Protein AF-A0A813HP50-F1 (afdb_monomer_lite)

Secondary structure (DSSP, 8-state):
-----------------S-HHHHHHHHHHHHHTS---TTSEEEEEEE-SSSEEEEEEE-HHHHHHHT--SPEEPPPBSSHHHHHHHHHHHHHHHTT--PPP--------------

Radius of gyration: 18.13 Å; chains: 1; bounding box: 63×32×55 Å

Foldseek 3Di:
DDDDDDDPDPPDPFDAALQLLVVLLVVLCVLLVHHDDPQQWDWDWDDPVQAIKIWIDGDPSSCVSQVNHGTAIFDGARDPVLNSSRSSCRSCVVSVRHHPPSPRVPPCPDDDDDD

pLDDT: mean 77.95, std 21.09, range [39.81, 97.06]

Sequence (115 aa):
MKRSTRQAQSTAAATVSNFPKEALYHTAQKSGRRGLVEGDVVYTMVDTGSGYVATCSFSAELSSTMGIHQGINGAVAENKKAAEHNAASAVLSVLGVESGPTQNKGSTKAPTQSP

Structure (mmCIF, N/CA/C/O backbone):
data_AF-A0A813HP50-F1
#
_entry.id   AF-A0A813HP50-F1
#
loop_
_atom_site.group_PDB
_atom_site.id
_atom_site.type_symbol
_atom_site.label_atom_id
_atom_site.label_alt_id
_atom_site.label_comp_id
_atom_site.label_asym_id
_atom_site.label_entity_id
_atom_site.label_seq_id
_atom_site.pdbx_PDB_ins_code
_atom_site.Cartn_x
_atom_site.Cartn_y
_atom_site.Cartn_z
_atom_site.occupancy
_atom_site.B_iso_or_equiv
_atom_site.auth_seq_id
_atom_site.auth_comp_id
_atom_site.auth_asym_id
_atom_site.auth_atom_id
_atom_site.pdbx_PDB_model_num
ATOM 1 N N . MET A 1 1 ? 45.020 -22.358 1.228 1.00 46.28 1 MET A N 1
ATOM 2 C CA . MET A 1 1 ? 43.559 -22.432 0.996 1.00 46.28 1 MET A CA 1
ATOM 3 C C . MET A 1 1 ? 42.969 -21.048 1.251 1.00 46.28 1 MET A C 1
ATOM 5 O O . MET A 1 1 ? 43.195 -20.497 2.321 1.00 46.28 1 MET A O 1
ATOM 9 N N . LYS A 1 2 ? 42.399 -20.412 0.217 1.00 43.12 2 LYS A N 1
ATOM 10 C CA . LYS A 1 2 ? 42.094 -18.968 0.174 1.00 43.12 2 LYS A CA 1
ATOM 11 C C . LYS A 1 2 ? 40.704 -18.671 0.764 1.00 43.12 2 LYS A C 1
ATOM 13 O O . LYS A 1 2 ? 39.756 -19.406 0.519 1.00 43.12 2 LYS A O 1
ATOM 18 N N . ARG A 1 3 ? 40.646 -17.602 1.563 1.00 46.25 3 ARG A N 1
ATOM 19 C CA . ARG A 1 3 ? 39.516 -17.093 2.362 1.00 46.25 3 ARG A CA 1
ATOM 20 C C . ARG A 1 3 ? 38.397 -16.571 1.444 1.00 46.25 3 ARG A C 1
ATOM 22 O O . ARG A 1 3 ? 38.676 -15.807 0.531 1.00 46.25 3 ARG A O 1
ATOM 29 N N . SER A 1 4 ? 37.191 -17.115 1.591 1.00 51.78 4 SER A N 1
ATOM 30 C CA . SER A 1 4 ? 36.005 -16.486 2.205 1.00 51.78 4 SER A CA 1
ATOM 31 C C . SER A 1 4 ? 35.477 -15.237 1.480 1.00 51.78 4 SER A C 1
ATOM 33 O O . SER A 1 4 ? 35.977 -14.126 1.653 1.00 51.78 4 SER A O 1
ATOM 35 N N . THR A 1 5 ? 34.439 -15.462 0.673 1.00 53.72 5 THR A N 1
ATOM 36 C CA . THR A 1 5 ? 33.627 -14.481 -0.051 1.00 53.72 5 THR A CA 1
ATOM 37 C C . THR A 1 5 ? 32.811 -13.647 0.939 1.00 53.72 5 THR A C 1
ATOM 39 O O . THR A 1 5 ? 31.856 -14.146 1.529 1.00 53.72 5 THR A O 1
ATOM 42 N N . ARG A 1 6 ? 33.161 -12.370 1.138 1.00 47.00 6 ARG A N 1
ATOM 43 C CA . ARG A 1 6 ? 32.281 -11.424 1.841 1.00 47.00 6 ARG A CA 1
ATOM 44 C C . ARG A 1 6 ? 31.256 -10.877 0.853 1.00 47.00 6 ARG A C 1
ATOM 46 O O . ARG A 1 6 ? 31.607 -10.129 -0.054 1.00 47.00 6 ARG A O 1
ATOM 53 N N . GLN A 1 7 ? 30.001 -11.278 1.044 1.00 46.78 7 GLN A N 1
ATOM 54 C CA . GLN A 1 7 ? 28.833 -10.627 0.462 1.00 46.78 7 GLN A CA 1
ATOM 55 C C . GLN A 1 7 ? 28.866 -9.132 0.797 1.00 46.78 7 GLN A C 1
ATOM 57 O O . GLN A 1 7 ? 28.919 -8.746 1.965 1.00 46.78 7 GLN A O 1
ATOM 62 N N . ALA A 1 8 ? 28.837 -8.297 -0.237 1.00 41.56 8 ALA A N 1
ATOM 63 C CA . ALA A 1 8 ? 28.549 -6.882 -0.108 1.00 41.56 8 ALA A CA 1
ATOM 64 C C . ALA A 1 8 ? 27.048 -6.734 0.177 1.00 41.56 8 ALA A C 1
ATOM 66 O O . ALA A 1 8 ? 26.224 -6.803 -0.731 1.00 41.56 8 ALA A O 1
ATOM 67 N N . GLN A 1 9 ? 26.685 -6.586 1.451 1.00 46.31 9 GLN A N 1
ATOM 68 C CA . GLN A 1 9 ? 25.369 -6.079 1.828 1.00 46.31 9 GLN A CA 1
ATOM 69 C C . GLN A 1 9 ? 25.335 -4.589 1.485 1.00 46.31 9 GLN A C 1
ATOM 71 O O . GLN A 1 9 ? 25.990 -3.774 2.132 1.00 46.31 9 GLN A O 1
ATOM 76 N N . SER A 1 10 ? 24.603 -4.247 0.425 1.00 42.75 10 SER A N 1
ATOM 77 C CA . SER A 1 10 ? 24.243 -2.872 0.094 1.00 42.75 10 SER A CA 1
ATOM 78 C C . SER A 1 10 ? 23.395 -2.283 1.221 1.00 42.75 10 SER A C 1
ATOM 80 O O . SER A 1 10 ? 22.189 -2.498 1.283 1.00 42.75 10 SER A O 1
ATOM 82 N N . THR A 1 11 ? 24.019 -1.516 2.109 1.00 40.41 11 THR A N 1
ATOM 83 C CA . THR A 1 11 ? 23.340 -0.628 3.053 1.00 40.41 11 THR A CA 1
ATOM 84 C C . THR A 1 11 ? 22.844 0.607 2.303 1.00 40.41 11 THR A C 1
ATOM 86 O O . THR A 1 11 ? 23.481 1.659 2.282 1.00 40.41 11 THR A O 1
ATOM 89 N N . ALA A 1 12 ? 21.700 0.477 1.628 1.00 41.81 12 ALA A N 1
ATOM 90 C CA . ALA A 1 12 ? 20.960 1.640 1.161 1.00 41.81 12 ALA A CA 1
ATOM 91 C C . ALA A 1 12 ? 20.398 2.368 2.391 1.00 41.81 12 ALA A C 1
ATOM 93 O O . ALA A 1 12 ? 19.606 1.804 3.141 1.00 41.81 12 ALA A O 1
ATOM 94 N N . ALA A 1 13 ? 20.851 3.601 2.619 1.00 40.84 13 ALA A N 1
ATOM 95 C CA . ALA A 1 13 ? 20.378 4.465 3.693 1.00 40.84 13 ALA A CA 1
ATOM 96 C C . ALA A 1 13 ? 18.850 4.632 3.606 1.00 40.84 13 ALA A C 1
ATOM 98 O O . ALA A 1 13 ? 18.336 5.276 2.689 1.00 40.84 13 ALA A O 1
ATOM 99 N N . ALA A 1 14 ? 18.134 4.010 4.543 1.00 47.75 14 ALA A N 1
ATOM 100 C CA . ALA A 1 14 ? 16.683 4.046 4.629 1.00 47.75 14 ALA A CA 1
ATOM 101 C C . ALA A 1 14 ? 16.228 5.429 5.118 1.00 47.75 14 ALA A C 1
ATOM 103 O O . ALA A 1 14 ? 16.545 5.859 6.227 1.00 47.75 14 ALA A O 1
ATOM 104 N N . THR A 1 15 ? 15.501 6.157 4.273 1.00 47.16 15 THR A N 1
ATOM 105 C CA . THR A 1 15 ? 14.834 7.400 4.665 1.00 47.16 15 THR A CA 1
ATOM 106 C C . THR A 1 15 ? 13.647 7.057 5.563 1.00 47.16 15 THR A C 1
ATOM 108 O O . THR A 1 15 ? 12.598 6.636 5.080 1.00 47.16 15 THR A O 1
ATOM 111 N N . VAL A 1 16 ? 13.810 7.252 6.871 1.00 52.53 16 VAL A N 1
ATOM 112 C CA . VAL 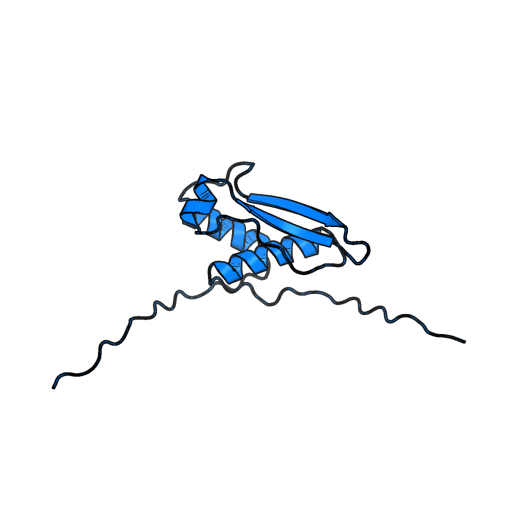A 1 16 ? 12.744 7.095 7.867 1.00 52.53 16 VAL A CA 1
ATOM 113 C C . VAL A 1 16 ? 11.704 8.198 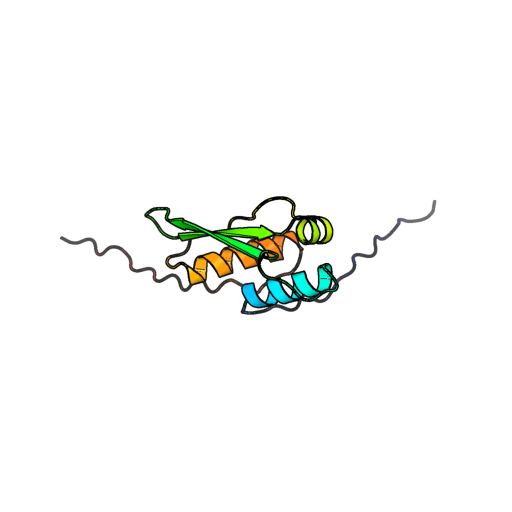7.652 1.00 52.53 16 VAL A C 1
ATOM 115 O O . VAL A 1 16 ? 11.895 9.336 8.076 1.00 52.53 16 VAL A O 1
ATOM 118 N N . SER A 1 17 ? 10.607 7.894 6.956 1.00 54.12 17 SER A N 1
ATOM 119 C CA . SER A 1 17 ? 9.495 8.842 6.808 1.00 54.12 17 SER A CA 1
ATOM 120 C C . SER A 1 17 ? 8.485 8.663 7.945 1.00 54.12 17 SER A C 1
ATOM 122 O O . SER A 1 17 ? 8.064 7.536 8.219 1.00 54.12 17 SER A O 1
ATOM 124 N N . ASN A 1 18 ? 8.029 9.772 8.535 1.00 66.12 18 ASN A N 1
ATOM 125 C CA . ASN A 1 18 ? 6.892 9.793 9.467 1.00 66.12 18 ASN A CA 1
ATOM 126 C C . ASN A 1 18 ? 5.530 9.614 8.761 1.00 66.12 18 ASN A C 1
ATOM 128 O O . ASN A 1 18 ? 4.492 9.564 9.418 1.00 66.12 18 ASN A O 1
ATOM 132 N N . PHE A 1 19 ? 5.522 9.509 7.428 1.00 81.44 19 PHE A N 1
ATOM 133 C CA . PHE A 1 19 ? 4.326 9.404 6.597 1.00 81.44 19 PHE A CA 1
ATOM 134 C C . PHE A 1 19 ? 4.427 8.160 5.701 1.00 81.44 19 PHE A C 1
ATOM 136 O O . PHE A 1 19 ? 4.735 8.275 4.515 1.00 81.44 19 PHE A O 1
ATOM 143 N N . PRO A 1 20 ? 4.151 6.948 6.230 1.00 83.94 20 PRO A N 1
ATOM 144 C CA . PRO A 1 20 ? 4.369 5.692 5.501 1.00 83.94 20 PRO A CA 1
ATOM 145 C C . PRO A 1 20 ? 3.623 5.631 4.160 1.00 83.94 20 PRO A C 1
ATOM 147 O O . PRO A 1 20 ? 4.106 5.028 3.209 1.00 83.94 20 PRO A O 1
ATOM 150 N N . LYS A 1 21 ? 2.483 6.320 4.044 1.00 87.44 21 LYS A N 1
ATOM 151 C CA . LYS A 1 21 ? 1.736 6.429 2.788 1.00 87.44 21 LYS A CA 1
ATOM 152 C C . LYS A 1 21 ? 2.512 7.202 1.711 1.00 87.44 21 LYS A C 1
ATOM 154 O O . LYS A 1 21 ? 2.589 6.752 0.574 1.00 87.44 21 LYS A O 1
ATOM 159 N N . GLU A 1 22 ? 3.120 8.332 2.065 1.00 88.94 22 GLU A N 1
ATOM 160 C CA . GLU A 1 22 ? 3.924 9.144 1.140 1.00 88.94 22 GLU A CA 1
ATOM 161 C C . GLU A 1 22 ? 5.213 8.420 0.743 1.00 88.94 22 GLU A C 1
ATOM 163 O O . GLU A 1 22 ? 5.547 8.356 -0.440 1.00 88.94 22 GLU A O 1
ATOM 168 N N . ALA A 1 23 ? 5.899 7.795 1.707 1.00 88.69 23 ALA A N 1
ATOM 169 C CA . ALA A 1 23 ? 7.075 6.978 1.413 1.00 88.69 23 ALA A CA 1
ATOM 170 C C . ALA A 1 23 ? 6.754 5.802 0.490 1.00 88.69 23 ALA A C 1
ATOM 172 O O . ALA A 1 23 ? 7.545 5.502 -0.408 1.00 88.69 23 ALA A O 1
ATOM 173 N N . LEU A 1 24 ? 5.592 5.163 0.660 1.00 91.62 24 LEU A N 1
ATOM 174 C CA . LEU A 1 24 ? 5.149 4.124 -0.259 1.00 91.62 24 LEU A CA 1
ATOM 175 C C . LEU A 1 24 ? 4.966 4.677 -1.670 1.00 91.62 24 LEU A C 1
ATOM 177 O O . LEU A 1 24 ? 5.496 4.090 -2.608 1.00 91.62 24 LEU A O 1
ATOM 181 N N . TYR A 1 25 ? 4.271 5.805 -1.829 1.00 92.19 25 TYR A N 1
ATOM 182 C CA . TYR A 1 25 ? 4.068 6.408 -3.146 1.00 92.19 25 TYR A CA 1
ATOM 183 C C . TYR A 1 25 ? 5.389 6.776 -3.826 1.00 92.19 25 TYR A C 1
ATOM 185 O O . TYR A 1 25 ? 5.582 6.450 -4.995 1.00 92.19 25 TYR A O 1
ATOM 193 N N . HIS A 1 26 ? 6.336 7.368 -3.098 1.00 90.94 26 HIS A N 1
ATOM 194 C CA . HIS A 1 26 ? 7.665 7.658 -3.639 1.00 90.94 26 HIS A CA 1
ATOM 195 C C . HIS A 1 26 ? 8.436 6.391 -4.022 1.00 90.94 26 HIS A C 1
ATOM 197 O O . HIS A 1 26 ? 9.079 6.348 -5.072 1.00 90.94 26 HIS A O 1
ATOM 203 N N . THR A 1 27 ? 8.356 5.346 -3.197 1.00 90.38 27 THR A N 1
ATOM 204 C CA . THR A 1 27 ? 8.997 4.055 -3.481 1.00 90.38 27 THR A CA 1
ATOM 205 C C . THR A 1 27 ? 8.389 3.417 -4.727 1.00 90.38 27 THR A C 1
ATOM 207 O O . THR A 1 27 ? 9.121 2.992 -5.614 1.00 90.38 27 THR A O 1
ATOM 210 N N . ALA A 1 28 ? 7.063 3.433 -4.846 1.00 91.19 28 ALA A N 1
ATOM 211 C CA . ALA A 1 28 ? 6.330 2.930 -5.998 1.00 91.19 28 ALA A CA 1
ATOM 212 C C . ALA A 1 28 ? 6.682 3.689 -7.291 1.00 91.19 28 ALA A C 1
ATOM 214 O O . ALA A 1 28 ? 7.022 3.059 -8.290 1.00 91.19 28 ALA A O 1
ATOM 215 N N . GLN A 1 29 ? 6.703 5.027 -7.267 1.00 92.75 29 GLN A N 1
ATOM 216 C CA . GLN A 1 29 ? 7.143 5.853 -8.405 1.00 92.75 29 GLN A CA 1
ATOM 217 C C . GLN A 1 29 ? 8.577 5.521 -8.834 1.00 92.75 29 GLN A C 1
ATOM 219 O O . GLN A 1 29 ? 8.869 5.378 -10.023 1.00 92.75 29 GLN A O 1
ATOM 224 N N . LYS A 1 30 ? 9.480 5.375 -7.858 1.00 90.50 30 LYS A N 1
ATOM 225 C CA . LYS A 1 30 ? 10.887 5.048 -8.106 1.00 90.50 30 LYS A CA 1
ATOM 226 C C . LYS A 1 30 ? 11.044 3.655 -8.711 1.00 90.50 30 LYS A C 1
ATOM 228 O O . LYS A 1 30 ? 11.819 3.496 -9.652 1.00 90.50 30 LYS A O 1
ATOM 233 N N . SER A 1 31 ? 10.308 2.674 -8.195 1.00 88.50 31 SER A N 1
ATOM 234 C CA . SER A 1 31 ? 10.318 1.302 -8.700 1.00 88.50 31 SER A CA 1
ATOM 235 C C . SER A 1 31 ? 9.761 1.238 -10.120 1.00 88.50 31 SER A C 1
ATOM 237 O O . SER A 1 31 ? 10.444 0.744 -11.010 1.00 88.50 31 SER A O 1
ATOM 239 N N . GLY A 1 32 ? 8.582 1.819 -10.363 1.00 87.62 32 GLY A N 1
ATOM 240 C CA . GLY A 1 32 ? 7.932 1.812 -11.677 1.00 87.62 32 GLY A CA 1
ATOM 241 C C . GLY A 1 32 ? 8.602 2.695 -12.735 1.00 87.62 32 GLY A C 1
ATOM 242 O O . GLY A 1 32 ? 8.251 2.602 -13.906 1.00 87.62 32 GLY A O 1
ATOM 243 N N . ARG A 1 33 ? 9.549 3.567 -12.349 1.00 90.44 33 ARG A N 1
ATOM 244 C CA . ARG A 1 33 ? 10.200 4.564 -13.228 1.00 90.44 33 ARG A CA 1
ATOM 245 C C . ARG A 1 33 ? 9.207 5.416 -14.032 1.00 90.44 33 ARG A C 1
ATOM 247 O O . ARG A 1 33 ? 9.531 5.909 -15.111 1.00 90.44 33 ARG A O 1
ATOM 254 N N . ARG A 1 34 ? 8.003 5.602 -13.493 1.00 90.75 34 ARG A N 1
ATOM 255 C CA . ARG A 1 34 ? 6.917 6.381 -14.087 1.00 90.75 34 ARG A CA 1
ATOM 256 C C . ARG A 1 34 ? 6.097 7.068 -13.003 1.00 90.75 34 ARG A C 1
ATOM 258 O O . ARG A 1 34 ? 6.176 6.714 -11.826 1.00 90.75 34 ARG A O 1
ATOM 265 N N . GLY A 1 35 ? 5.300 8.053 -13.410 1.00 90.50 35 GLY A N 1
ATOM 266 C CA . GLY A 1 35 ? 4.262 8.604 -12.545 1.00 90.50 35 GLY A CA 1
ATOM 267 C C . GLY A 1 35 ? 3.249 7.520 -12.176 1.00 90.50 35 GLY A C 1
ATOM 268 O O . GLY A 1 35 ? 2.927 6.664 -13.006 1.00 90.50 35 GLY A O 1
ATOM 269 N N . LEU A 1 36 ? 2.766 7.555 -10.935 1.00 91.81 36 LEU A N 1
ATOM 270 C CA . LEU A 1 36 ? 1.655 6.699 -10.532 1.00 91.81 36 LEU A CA 1
ATOM 271 C C . LEU A 1 36 ? 0.377 7.208 -11.174 1.00 91.81 36 LEU A C 1
ATOM 273 O O . LEU A 1 36 ? 0.111 8.411 -11.174 1.00 91.81 36 LEU A O 1
ATOM 277 N N . VAL A 1 37 ? -0.397 6.273 -11.698 1.00 93.69 37 VAL A N 1
ATOM 278 C CA . VAL A 1 37 ? -1.735 6.519 -12.214 1.00 93.69 37 VAL A CA 1
ATOM 279 C C . VAL A 1 37 ? -2.764 5.959 -11.243 1.00 93.69 37 VAL A C 1
ATOM 281 O O . VAL A 1 37 ? -2.453 5.170 -10.344 1.00 93.69 37 VAL A O 1
ATOM 284 N N . GLU A 1 38 ? -4.008 6.390 -11.406 1.00 90.50 38 GLU A N 1
ATOM 285 C CA . GLU A 1 38 ? -5.116 5.823 -10.652 1.00 90.50 38 GLU A CA 1
ATOM 286 C C . GLU A 1 38 ? -5.181 4.302 -10.863 1.00 90.50 38 GLU A C 1
ATOM 288 O O . GLU A 1 38 ? -5.033 3.807 -11.980 1.00 90.50 38 GLU A O 1
ATOM 293 N N . GLY A 1 39 ? -5.351 3.554 -9.773 1.00 91.94 39 GLY A N 1
ATOM 294 C CA . GLY A 1 39 ? -5.357 2.090 -9.793 1.00 91.94 39 GLY A CA 1
ATOM 295 C C . GLY A 1 39 ? -3.987 1.424 -9.615 1.00 91.94 39 GLY A C 1
ATOM 296 O O . GLY A 1 39 ? -3.945 0.215 -9.405 1.00 91.94 39 GLY A O 1
ATOM 297 N N . ASP A 1 40 ? -2.872 2.168 -9.620 1.00 93.00 40 ASP A N 1
ATOM 298 C CA . ASP A 1 40 ? -1.555 1.578 -9.324 1.00 93.00 40 ASP A CA 1
ATOM 299 C C . ASP A 1 40 ? -1.397 1.146 -7.873 1.00 93.00 40 ASP A C 1
ATOM 301 O O . ASP A 1 40 ? -0.730 0.153 -7.599 1.00 93.00 40 ASP A O 1
ATOM 305 N N . VAL A 1 41 ? -1.989 1.905 -6.953 1.00 94.56 41 VAL A N 1
ATOM 306 C CA . VAL A 1 41 ? -1.998 1.620 -5.520 1.00 94.56 41 VAL A CA 1
ATOM 307 C C . VAL A 1 41 ? -3.441 1.725 -5.051 1.00 94.56 41 VAL A C 1
ATOM 309 O O . VAL A 1 41 ? -4.042 2.797 -5.116 1.00 94.56 41 VAL A O 1
ATOM 312 N N . VAL A 1 42 ? -4.001 0.616 -4.579 1.00 95.25 42 VAL A N 1
ATOM 313 C CA . VAL A 1 42 ? -5.400 0.527 -4.153 1.00 95.25 42 VAL A CA 1
ATOM 314 C C . VAL A 1 42 ? -5.460 0.058 -2.708 1.00 95.25 42 VAL A C 1
ATOM 316 O O . VAL A 1 42 ? -4.899 -0.983 -2.359 1.00 95.25 42 VAL A O 1
ATOM 319 N N . TYR A 1 43 ? -6.173 0.822 -1.879 1.00 95.44 43 TYR A N 1
ATOM 320 C CA . TYR A 1 43 ? -6.455 0.478 -0.490 1.00 95.44 43 TYR A CA 1
ATOM 321 C C . TYR A 1 43 ? -7.875 -0.065 -0.371 1.00 95.44 43 TYR A C 1
ATOM 323 O O . TYR A 1 43 ? -8.845 0.664 -0.574 1.00 95.44 43 TYR A O 1
ATOM 331 N N . THR A 1 44 ? -7.994 -1.340 -0.012 1.00 96.44 44 THR A N 1
ATOM 332 C CA . THR A 1 44 ? -9.285 -1.965 0.297 1.00 96.44 44 THR A CA 1
ATOM 333 C C . THR A 1 44 ? -9.479 -1.993 1.804 1.00 96.44 44 THR A C 1
ATOM 335 O O . THR A 1 44 ? -8.627 -2.498 2.531 1.00 96.44 44 THR A O 1
ATOM 338 N N . MET A 1 45 ? -10.597 -1.449 2.276 1.00 96.81 45 MET A N 1
ATOM 339 C CA . MET A 1 45 ? -10.895 -1.316 3.701 1.00 96.81 45 MET A CA 1
ATOM 340 C C . MET A 1 45 ? -11.874 -2.390 4.161 1.00 96.81 45 MET A C 1
ATOM 342 O O . MET A 1 45 ? -12.906 -2.598 3.528 1.00 96.81 45 MET A O 1
ATOM 346 N N . VAL A 1 46 ? -11.582 -3.004 5.303 1.00 96.56 46 VAL A N 1
ATOM 347 C CA . VAL A 1 46 ? -12.467 -3.942 5.996 1.00 96.56 46 VAL A CA 1
ATOM 348 C C . VAL A 1 46 ? -12.743 -3.401 7.395 1.00 96.56 46 VAL A C 1
ATOM 350 O O . VAL A 1 46 ? -11.812 -3.077 8.133 1.00 96.56 46 VAL A O 1
ATOM 353 N N . ASP A 1 47 ? -14.022 -3.283 7.747 1.00 95.38 47 ASP A N 1
ATOM 354 C CA . ASP A 1 47 ? -14.462 -3.013 9.117 1.00 95.38 47 ASP A CA 1
ATOM 355 C C . ASP A 1 47 ? -14.572 -4.347 9.863 1.00 95.38 47 ASP A C 1
ATOM 357 O O . ASP A 1 47 ? -15.286 -5.253 9.427 1.00 95.38 47 ASP A O 1
ATOM 361 N N . THR A 1 48 ? -13.818 -4.494 10.950 1.00 91.56 48 THR A N 1
ATOM 362 C CA . THR A 1 48 ? -13.755 -5.732 11.737 1.00 91.56 48 THR A CA 1
ATOM 363 C C . THR A 1 48 ? -14.670 -5.697 12.960 1.00 91.56 48 THR A C 1
ATOM 365 O O . THR A 1 48 ? -14.631 -6.621 13.771 1.00 91.56 48 THR A O 1
ATOM 368 N N . GLY A 1 49 ? -15.437 -4.620 13.164 1.00 91.56 49 GLY A N 1
ATOM 369 C CA . GLY A 1 49 ? -16.218 -4.356 14.379 1.00 91.56 49 GLY A CA 1
ATOM 370 C C . GLY A 1 49 ? -15.373 -3.914 15.582 1.00 91.56 49 GLY A C 1
ATOM 371 O O . GLY A 1 49 ? -15.863 -3.207 16.458 1.00 91.56 49 GLY A O 1
ATOM 372 N N . SER A 1 50 ? -14.089 -4.281 15.613 1.00 89.69 50 SER A N 1
ATOM 373 C CA . SER A 1 50 ? -13.084 -3.836 16.590 1.00 89.69 50 SER A CA 1
ATOM 374 C C . SER A 1 50 ? -12.168 -2.722 16.066 1.00 89.69 50 SER A C 1
ATOM 376 O O . SER A 1 50 ? -11.309 -2.231 16.799 1.00 89.69 50 SER A O 1
ATOM 378 N N . GLY A 1 51 ? -12.335 -2.328 14.803 1.00 94.38 51 GLY A N 1
ATOM 379 C CA . GLY A 1 51 ? -11.515 -1.339 14.122 1.00 94.38 51 GLY A CA 1
ATOM 380 C C . GLY A 1 51 ? -11.555 -1.519 12.608 1.00 94.38 51 GLY A C 1
ATOM 381 O O . GLY A 1 51 ? -12.427 -2.184 12.053 1.00 94.38 51 GLY A O 1
ATOM 382 N N . TYR A 1 52 ? -10.579 -0.921 11.938 1.00 95.88 52 TYR A N 1
ATOM 383 C CA . TYR A 1 52 ? -10.425 -0.936 10.493 1.00 95.88 52 TYR A CA 1
ATOM 384 C C . TYR A 1 52 ? -9.106 -1.597 10.110 1.00 95.88 52 TYR A C 1
ATOM 386 O O . TYR A 1 52 ? -8.060 -1.301 10.689 1.00 95.88 52 TYR A O 1
ATOM 394 N N . VAL A 1 53 ? -9.148 -2.444 9.088 1.00 95.62 53 VAL A N 1
ATOM 395 C CA . VAL A 1 53 ? -7.968 -3.018 8.436 1.00 95.62 53 VAL A CA 1
ATOM 396 C C . VAL A 1 53 ? -7.944 -2.531 6.997 1.00 95.62 53 VAL A C 1
ATOM 398 O O . VAL A 1 53 ? -8.943 -2.640 6.288 1.00 95.62 53 VAL A O 1
ATOM 401 N N . ALA A 1 54 ? -6.806 -2.001 6.560 1.00 97.06 54 ALA A N 1
ATOM 402 C CA . ALA A 1 54 ? -6.583 -1.674 5.161 1.00 97.06 54 ALA A CA 1
ATOM 403 C C . ALA A 1 54 ? -5.704 -2.748 4.518 1.00 97.06 54 ALA A C 1
ATOM 405 O O . ALA A 1 54 ? -4.744 -3.225 5.122 1.00 97.06 54 ALA A O 1
ATOM 406 N N . THR A 1 55 ? -6.022 -3.100 3.281 1.00 96.88 55 THR A N 1
ATOM 407 C CA . THR A 1 55 ? -5.211 -3.962 2.422 1.00 96.88 55 THR A CA 1
ATOM 408 C C . THR A 1 55 ? -4.655 -3.106 1.299 1.00 96.88 55 THR A C 1
ATOM 410 O O . THR A 1 55 ? -5.431 -2.547 0.525 1.00 96.88 55 THR A O 1
ATOM 413 N N . CYS A 1 56 ? -3.333 -2.984 1.209 1.00 96.19 56 CYS A N 1
ATOM 414 C CA . CYS A 1 56 ? -2.675 -2.267 0.123 1.00 96.19 56 CYS A CA 1
ATOM 415 C C . CYS A 1 56 ? -2.352 -3.243 -1.007 1.00 96.19 56 CYS A C 1
ATOM 417 O O . CYS A 1 56 ? -1.638 -4.220 -0.800 1.00 96.19 56 CYS A O 1
ATOM 419 N N . SER A 1 57 ? -2.866 -2.971 -2.199 1.00 95.56 57 SER A N 1
ATOM 420 C CA . SER A 1 57 ? -2.676 -3.786 -3.400 1.00 95.56 57 SER A CA 1
ATOM 421 C C . SER A 1 57 ? -2.148 -2.933 -4.546 1.00 95.56 57 SER A C 1
ATOM 423 O O . SER A 1 57 ? -2.321 -1.713 -4.547 1.00 95.56 57 SER A O 1
ATOM 425 N N . PHE A 1 58 ? -1.483 -3.583 -5.497 1.00 95.38 58 PHE A N 1
ATOM 426 C CA . PHE A 1 58 ? -0.796 -2.917 -6.596 1.00 95.38 58 PHE A CA 1
ATOM 427 C C . PHE A 1 58 ? -1.317 -3.389 -7.947 1.00 95.38 58 PHE A C 1
ATOM 429 O O . PHE A 1 58 ? -1.753 -4.535 -8.079 1.00 95.38 58 PHE A O 1
ATOM 436 N N . SER A 1 59 ? -1.237 -2.522 -8.958 1.00 94.62 59 SER A N 1
ATOM 437 C CA . SER A 1 59 ? -1.482 -2.923 -10.346 1.00 94.62 59 SER A CA 1
ATOM 438 C C . SER A 1 59 ? -0.512 -4.028 -10.773 1.00 94.62 59 SER A C 1
ATOM 440 O O . SER A 1 59 ? 0.582 -4.156 -10.223 1.00 94.62 59 SER A O 1
ATOM 442 N N . ALA A 1 60 ? -0.888 -4.828 -11.775 1.00 91.94 60 ALA A N 1
ATOM 443 C CA . ALA A 1 60 ? -0.069 -5.954 -12.234 1.00 91.94 60 ALA A CA 1
ATOM 444 C C . ALA A 1 60 ? 1.374 -5.528 -12.573 1.00 91.94 60 ALA A C 1
ATOM 446 O O . ALA A 1 60 ? 2.329 -6.161 -12.134 1.00 91.94 60 ALA A O 1
ATOM 447 N N . GLU A 1 61 ? 1.543 -4.403 -13.264 1.00 90.75 61 GLU A N 1
ATOM 448 C CA . GLU A 1 61 ? 2.854 -3.872 -13.649 1.00 90.75 61 GLU A CA 1
ATOM 449 C C . GLU A 1 61 ? 3.711 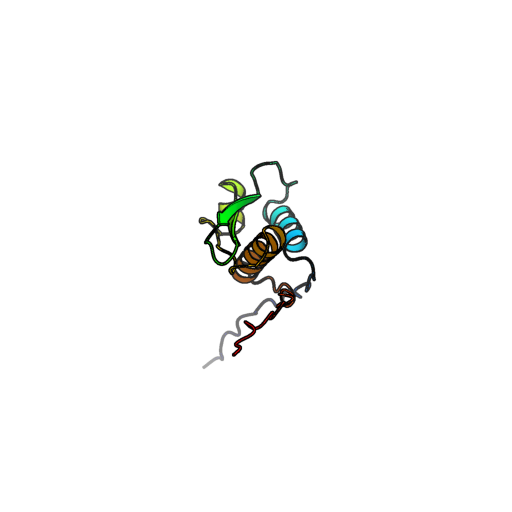-3.475 -12.434 1.00 90.75 61 GLU A C 1
ATOM 451 O O . GLU A 1 61 ? 4.877 -3.872 -12.309 1.00 90.75 61 GLU A O 1
ATOM 456 N N . LEU A 1 62 ? 3.126 -2.721 -11.500 1.00 91.56 62 LEU A N 1
ATOM 457 C CA . LEU A 1 62 ? 3.834 -2.263 -10.311 1.00 91.56 62 LEU A CA 1
ATOM 458 C C . LEU A 1 62 ? 4.127 -3.431 -9.355 1.00 91.56 62 LEU A C 1
ATOM 460 O O . LEU A 1 62 ? 5.224 -3.515 -8.804 1.00 91.56 62 LEU A O 1
ATOM 464 N N . SER A 1 63 ? 3.190 -4.377 -9.236 1.00 92.81 63 SER A N 1
ATOM 465 C CA . SER A 1 63 ? 3.330 -5.612 -8.458 1.00 92.81 63 SER A CA 1
ATOM 466 C C . SER A 1 63 ? 4.539 -6.436 -8.907 1.00 92.81 63 SER A C 1
ATOM 468 O O . SER A 1 63 ? 5.330 -6.872 -8.071 1.00 92.81 63 SER A O 1
ATOM 470 N N . SER A 1 64 ? 4.743 -6.577 -10.223 1.00 91.56 64 SER A N 1
ATOM 471 C CA . SER A 1 64 ? 5.885 -7.287 -10.806 1.00 91.56 64 SER A CA 1
ATOM 472 C C . SER A 1 64 ? 7.201 -6.570 -10.548 1.00 91.56 64 SER A C 1
ATOM 474 O O . SER A 1 64 ? 8.217 -7.213 -10.303 1.00 91.56 64 SER A O 1
ATOM 476 N N . THR A 1 65 ? 7.183 -5.241 -10.573 1.00 91.00 65 THR A N 1
ATOM 477 C CA . THR A 1 65 ? 8.387 -4.428 -10.381 1.00 91.00 65 THR A CA 1
ATOM 478 C C . THR A 1 65 ? 8.820 -4.373 -8.914 1.00 91.00 65 THR A C 1
ATOM 480 O O . THR A 1 65 ? 10.010 -4.379 -8.612 1.00 91.00 65 THR A O 1
ATOM 483 N N . MET A 1 66 ? 7.856 -4.331 -7.994 1.00 89.00 66 MET A N 1
ATOM 484 C CA . MET A 1 66 ? 8.088 -4.293 -6.547 1.00 89.00 66 MET A CA 1
ATOM 485 C C . MET A 1 66 ? 8.209 -5.688 -5.917 1.00 89.00 66 MET A C 1
ATOM 487 O O . MET A 1 66 ? 8.604 -5.792 -4.760 1.00 89.00 66 MET A O 1
ATOM 491 N N . GLY A 1 67 ? 7.869 -6.753 -6.652 1.00 90.06 67 GLY A N 1
ATOM 492 C CA . GLY A 1 67 ? 7.856 -8.127 -6.142 1.00 90.06 67 GLY A CA 1
ATOM 493 C C . GLY A 1 67 ? 6.714 -8.413 -5.160 1.00 90.06 67 GLY A C 1
ATOM 494 O O . GLY A 1 67 ? 6.815 -9.332 -4.351 1.00 90.06 67 GLY A O 1
ATOM 495 N N . ILE A 1 68 ? 5.633 -7.627 -5.203 1.00 90.56 68 ILE A N 1
ATOM 496 C CA . ILE A 1 68 ? 4.482 -7.741 -4.295 1.00 90.56 68 ILE A CA 1
ATOM 497 C C . ILE A 1 68 ? 3.247 -8.106 -5.103 1.00 90.56 68 ILE A C 1
ATOM 499 O O . ILE A 1 68 ? 2.520 -7.236 -5.567 1.00 90.56 68 ILE A O 1
ATOM 503 N N . HIS A 1 69 ? 3.007 -9.405 -5.258 1.00 89.62 69 HIS A N 1
ATOM 504 C CA . HIS A 1 69 ? 1.932 -9.936 -6.104 1.00 89.62 69 HIS A CA 1
ATOM 505 C C . HIS A 1 69 ? 0.575 -10.069 -5.402 1.00 89.62 69 HIS A C 1
ATOM 507 O O . HIS A 1 69 ? -0.421 -10.381 -6.049 1.00 89.62 69 HIS A O 1
ATOM 513 N N . GLN A 1 70 ? 0.526 -9.870 -4.085 1.00 91.88 70 GLN A N 1
ATOM 514 C CA . GLN A 1 70 ? -0.698 -9.963 -3.291 1.00 91.88 70 GLN A CA 1
ATOM 515 C C . GLN A 1 70 ? -0.898 -8.700 -2.463 1.00 91.88 70 GLN A C 1
ATOM 517 O O . GLN A 1 70 ? 0.060 -8.001 -2.133 1.00 91.88 70 GLN A O 1
ATOM 522 N N . GLY A 1 71 ? -2.156 -8.424 -2.117 1.00 91.88 71 GLY A N 1
ATOM 523 C CA . GLY A 1 71 ? -2.477 -7.354 -1.186 1.00 91.88 71 GLY A CA 1
ATOM 524 C C . GLY A 1 71 ? -1.828 -7.604 0.175 1.00 91.88 71 GLY A C 1
ATOM 525 O O . GLY A 1 71 ? -1.892 -8.713 0.701 1.00 91.88 71 GLY A O 1
ATOM 526 N N . ILE A 1 72 ? -1.203 -6.574 0.739 1.00 95.38 72 ILE A N 1
ATOM 527 C CA . ILE A 1 72 ? -0.583 -6.628 2.062 1.00 95.38 72 ILE A CA 1
ATOM 528 C C . ILE A 1 72 ? -1.512 -5.960 3.068 1.00 95.38 72 ILE A C 1
ATOM 530 O O . ILE A 1 72 ? -1.882 -4.791 2.919 1.00 95.38 72 ILE A O 1
ATOM 534 N N . ASN A 1 73 ? -1.876 -6.710 4.104 1.00 95.12 73 ASN A N 1
ATOM 535 C CA . ASN A 1 73 ? -2.749 -6.231 5.166 1.00 95.12 73 ASN A CA 1
ATOM 536 C C . ASN A 1 73 ? -1.952 -5.420 6.188 1.00 95.12 73 ASN A C 1
ATOM 538 O O . ASN A 1 73 ? -0.908 -5.857 6.675 1.00 95.12 73 ASN A O 1
ATOM 542 N N . GLY A 1 74 ? -2.481 -4.254 6.546 1.00 93.00 74 GLY A N 1
ATOM 543 C CA . GLY A 1 74 ? -2.018 -3.490 7.696 1.00 93.00 74 GLY A CA 1
ATOM 544 C C . GLY A 1 74 ? -2.539 -4.043 9.020 1.00 93.00 74 GLY A C 1
ATOM 545 O O . GLY A 1 74 ? -3.486 -4.828 9.068 1.00 93.00 74 GLY A O 1
ATOM 546 N N . ALA A 1 75 ? -1.952 -3.576 10.120 1.00 93.38 75 ALA A N 1
ATOM 547 C CA . ALA A 1 75 ? -2.502 -3.791 11.454 1.00 93.38 75 ALA A CA 1
ATOM 548 C C . ALA A 1 75 ? -3.856 -3.075 11.635 1.00 93.38 75 ALA A C 1
ATOM 550 O O . ALA A 1 75 ? -4.083 -2.006 11.057 1.00 93.38 75 ALA A O 1
ATOM 551 N N . VAL A 1 76 ? -4.717 -3.641 12.488 1.00 93.62 76 VAL A N 1
ATOM 552 C CA . VAL A 1 76 ? -6.008 -3.047 12.880 1.00 93.62 76 VAL A CA 1
ATOM 553 C C . VAL A 1 76 ? -5.782 -1.659 13.483 1.00 93.62 76 VAL A C 1
ATOM 555 O O . VAL A 1 76 ? -4.888 -1.473 14.311 1.00 93.62 76 VAL A O 1
ATOM 558 N N . ALA A 1 77 ? -6.602 -0.689 13.086 1.00 93.31 77 ALA A N 1
ATOM 559 C CA . ALA A 1 77 ? -6.574 0.666 13.620 1.00 93.31 77 ALA A CA 1
ATOM 560 C C . ALA A 1 77 ? -7.968 1.165 14.015 1.00 93.31 77 ALA A C 1
ATOM 562 O O . ALA A 1 77 ? -8.981 0.716 13.492 1.00 93.31 77 ALA A O 1
ATOM 563 N N . GLU A 1 78 ? -8.023 2.160 14.899 1.00 91.88 78 GLU A N 1
ATOM 564 C CA . GLU A 1 78 ? -9.281 2.765 15.369 1.00 91.88 78 GLU A CA 1
ATOM 565 C C . GLU A 1 78 ? -10.022 3.568 14.285 1.00 91.88 78 GLU A C 1
ATOM 567 O O . GLU A 1 78 ? -11.220 3.817 14.390 1.00 91.88 78 GLU A O 1
ATOM 572 N N . ASN A 1 79 ? -9.318 3.997 13.233 1.00 92.81 79 ASN A N 1
ATOM 573 C CA . ASN A 1 79 ? -9.885 4.801 12.159 1.00 92.81 79 ASN A CA 1
ATOM 574 C C . ASN A 1 79 ? -9.304 4.419 10.793 1.00 92.81 79 ASN A C 1
ATOM 576 O O . ASN A 1 79 ? -8.203 3.873 10.682 1.00 92.81 79 ASN A O 1
ATOM 580 N N . LYS A 1 80 ? -10.056 4.748 9.737 1.00 92.75 80 LYS A N 1
ATOM 581 C CA . LYS A 1 80 ? -9.725 4.369 8.358 1.00 92.75 80 LYS A CA 1
ATOM 582 C C . LYS A 1 80 ? -8.361 4.893 7.905 1.00 92.75 80 LYS A C 1
ATOM 584 O O . LYS A 1 80 ? -7.590 4.162 7.295 1.00 92.75 80 LYS A O 1
ATOM 589 N N . LYS A 1 81 ? -8.041 6.141 8.260 1.00 91.56 81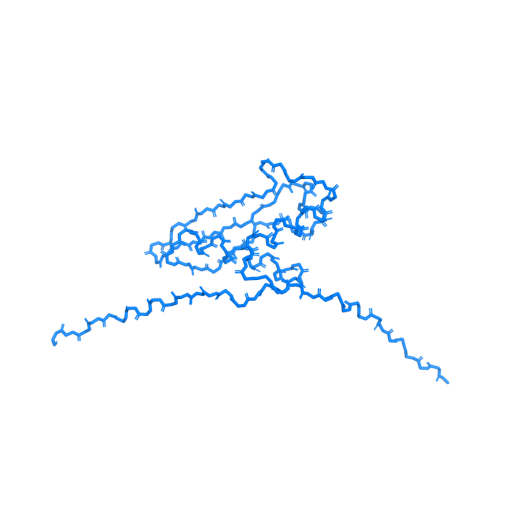 LYS A N 1
ATOM 590 C CA . LYS A 1 81 ? -6.773 6.783 7.897 1.00 91.56 81 LYS A CA 1
ATOM 591 C C . LYS A 1 81 ? -5.588 6.030 8.504 1.00 91.56 81 LYS A C 1
ATOM 593 O O . LYS A 1 81 ? -4.649 5.693 7.793 1.00 91.56 81 LYS A O 1
ATOM 598 N N . ALA A 1 82 ? -5.636 5.734 9.799 1.00 89.62 82 ALA A N 1
ATOM 599 C CA . ALA A 1 82 ? -4.580 4.999 10.488 1.00 89.62 82 ALA A CA 1
ATOM 600 C C . ALA A 1 82 ? -4.390 3.586 9.910 1.00 89.62 82 ALA A C 1
ATOM 602 O O . ALA A 1 82 ? -3.254 3.150 9.744 1.00 89.62 82 ALA A O 1
ATOM 603 N N . ALA A 1 83 ? -5.470 2.909 9.514 1.00 92.75 83 ALA A N 1
ATOM 604 C CA . ALA A 1 83 ? -5.372 1.597 8.879 1.00 92.75 83 ALA A CA 1
ATOM 605 C C . ALA A 1 83 ? -4.636 1.656 7.526 1.00 92.75 83 ALA A C 1
ATOM 607 O O . ALA A 1 83 ? -3.785 0.807 7.264 1.00 92.75 83 ALA A O 1
ATOM 608 N N . GLU A 1 84 ? -4.884 2.675 6.691 1.00 93.94 84 GLU A N 1
ATOM 609 C CA . GLU A 1 84 ? -4.128 2.878 5.442 1.00 93.94 84 GLU A CA 1
ATOM 610 C C . GLU A 1 84 ? -2.635 3.096 5.706 1.00 93.94 84 GLU A C 1
ATOM 612 O O . GLU A 1 84 ? -1.791 2.510 5.030 1.00 93.94 84 GLU A O 1
ATOM 617 N N . HIS A 1 85 ? -2.294 3.906 6.714 1.00 92.44 85 HIS A N 1
ATOM 618 C CA . HIS A 1 85 ? -0.902 4.107 7.121 1.00 92.44 85 HIS A CA 1
ATOM 619 C C . HIS A 1 85 ? -0.252 2.799 7.593 1.00 92.44 85 HIS A C 1
ATOM 621 O O . HIS A 1 85 ? 0.896 2.534 7.236 1.00 92.44 85 HIS A O 1
ATOM 627 N N . ASN A 1 86 ? -0.986 1.96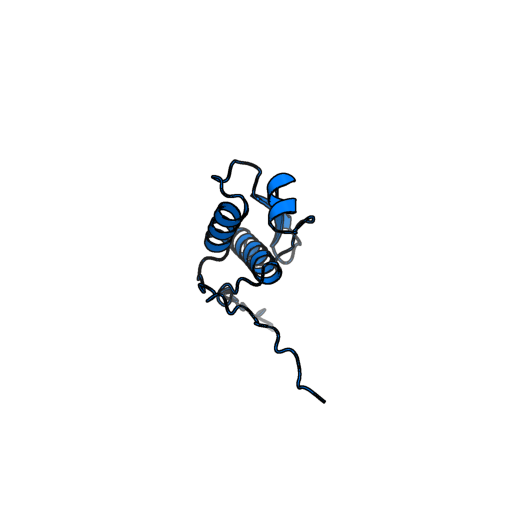6 8.336 1.00 92.62 86 ASN A N 1
ATOM 628 C CA . ASN A 1 86 ? -0.506 0.659 8.777 1.00 92.62 86 ASN A CA 1
ATOM 629 C C . ASN A 1 86 ? -0.270 -0.289 7.592 1.00 92.62 86 ASN A C 1
ATOM 631 O O . ASN A 1 86 ? 0.742 -0.985 7.566 1.00 92.62 86 ASN A O 1
ATOM 635 N N . ALA A 1 87 ? -1.159 -0.303 6.595 1.00 94.38 87 ALA A N 1
ATOM 636 C CA . ALA A 1 87 ? -0.979 -1.114 5.389 1.00 94.38 87 ALA A CA 1
ATOM 637 C C . ALA A 1 87 ? 0.212 -0.639 4.553 1.00 94.38 87 ALA A C 1
ATOM 639 O O . ALA A 1 87 ? 1.018 -1.453 4.108 1.00 94.38 87 ALA A O 1
ATOM 640 N N . ALA A 1 88 ? 0.376 0.676 4.399 1.00 93.31 88 ALA A N 1
ATOM 641 C CA . ALA A 1 88 ? 1.529 1.244 3.712 1.00 93.31 88 ALA A CA 1
ATOM 642 C C . ALA A 1 88 ? 2.846 0.899 4.422 1.00 93.31 88 ALA A C 1
ATOM 644 O O . ALA A 1 88 ? 3.823 0.532 3.774 1.00 93.31 88 ALA A O 1
ATOM 645 N N . SER A 1 89 ? 2.866 0.966 5.756 1.00 91.00 89 SER A N 1
ATOM 646 C CA . SER A 1 89 ? 4.035 0.591 6.555 1.00 91.00 89 SER A CA 1
ATOM 647 C C . SER A 1 89 ? 4.363 -0.899 6.419 1.00 91.00 89 SER A C 1
ATOM 649 O O . SER A 1 89 ? 5.526 -1.249 6.218 1.00 91.00 89 SER A O 1
ATOM 651 N N . ALA A 1 90 ? 3.347 -1.769 6.424 1.00 92.19 90 ALA A N 1
ATOM 652 C CA . ALA A 1 90 ? 3.524 -3.199 6.188 1.00 92.19 90 ALA A CA 1
ATOM 653 C C . ALA A 1 90 ? 4.140 -3.474 4.806 1.00 92.19 90 ALA A C 1
ATOM 655 O O . ALA A 1 90 ? 5.081 -4.258 4.700 1.00 92.19 90 ALA A O 1
ATOM 656 N N . VAL A 1 91 ? 3.686 -2.776 3.759 1.00 93.00 91 VAL A N 1
ATOM 657 C CA . VAL A 1 91 ? 4.309 -2.878 2.432 1.00 93.00 91 VAL A CA 1
ATOM 658 C C . VAL A 1 91 ? 5.765 -2.418 2.453 1.00 93.00 91 VAL A C 1
ATOM 660 O O . VAL A 1 91 ? 6.635 -3.110 1.931 1.00 93.00 91 VAL A O 1
ATOM 663 N N . LEU A 1 92 ? 6.047 -1.253 3.035 1.00 91.12 92 LEU A N 1
ATOM 664 C CA . LEU A 1 92 ? 7.410 -0.727 3.101 1.00 91.12 92 LEU A CA 1
ATOM 665 C C . LEU A 1 92 ? 8.350 -1.704 3.821 1.00 91.12 92 LEU A C 1
ATOM 667 O O . LEU A 1 92 ? 9.456 -1.940 3.343 1.00 91.12 92 LEU A O 1
ATOM 671 N N . SER A 1 93 ? 7.874 -2.358 4.883 1.00 89.56 93 SER A N 1
ATOM 672 C CA . SER A 1 93 ? 8.610 -3.420 5.575 1.00 89.56 93 SER A CA 1
ATOM 673 C C . SER A 1 93 ? 8.931 -4.609 4.658 1.00 89.56 93 SER A C 1
ATOM 675 O O . SER A 1 93 ? 10.073 -5.065 4.644 1.00 89.56 93 SER A O 1
ATOM 677 N N . VAL A 1 94 ? 7.981 -5.056 3.824 1.00 89.25 94 VAL A N 1
ATOM 678 C CA . VAL A 1 94 ? 8.210 -6.116 2.816 1.00 89.25 94 VAL A CA 1
ATOM 679 C C . VAL A 1 94 ? 9.279 -5.708 1.794 1.00 89.25 94 VAL A C 1
ATOM 681 O O . VAL A 1 94 ? 10.075 -6.541 1.368 1.00 89.25 94 VAL A O 1
ATOM 684 N N . LEU A 1 95 ? 9.343 -4.425 1.436 1.00 87.56 95 LEU A N 1
ATOM 685 C CA . LEU A 1 95 ? 10.344 -3.879 0.510 1.00 87.56 95 LEU A CA 1
ATOM 686 C C . LEU A 1 95 ? 11.712 -3.625 1.159 1.00 87.56 95 LEU A C 1
ATOM 688 O O . LEU A 1 95 ? 12.631 -3.172 0.477 1.00 87.56 95 LEU A O 1
ATOM 692 N N . GLY A 1 96 ? 11.852 -3.858 2.468 1.00 86.19 96 GLY A N 1
ATO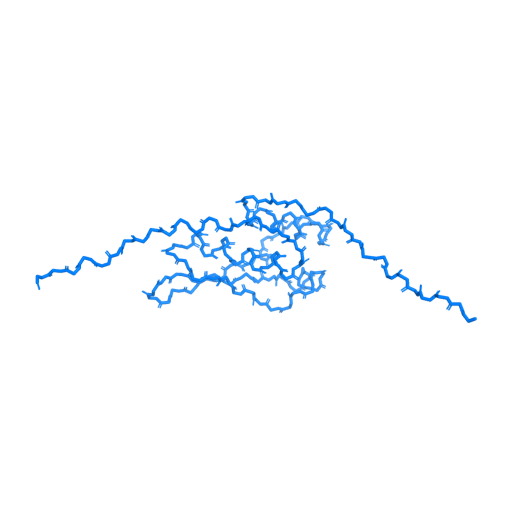M 693 C CA . GLY A 1 96 ? 13.054 -3.499 3.221 1.00 86.19 96 GLY A CA 1
ATOM 694 C C . GLY A 1 96 ? 13.249 -1.986 3.378 1.00 86.19 96 GLY A C 1
ATOM 695 O O . GLY A 1 96 ? 14.366 -1.528 3.610 1.00 86.19 96 GLY A O 1
ATOM 696 N N . VAL A 1 97 ? 12.180 -1.199 3.233 1.00 79.25 97 VAL A N 1
ATOM 697 C CA . VAL A 1 97 ? 12.173 0.244 3.480 1.00 79.25 97 VAL A CA 1
ATOM 698 C C . VAL A 1 97 ? 11.636 0.478 4.889 1.00 79.25 97 VAL A C 1
ATOM 700 O O . VAL A 1 97 ? 10.444 0.330 5.152 1.00 79.25 97 VAL A O 1
ATOM 703 N N . GLU A 1 98 ? 12.507 0.850 5.823 1.00 63.88 98 GLU A N 1
ATOM 704 C CA . GLU A 1 98 ? 12.071 1.160 7.184 1.00 63.88 98 GLU A CA 1
ATOM 705 C C . GLU A 1 98 ? 11.314 2.496 7.206 1.00 63.88 98 GLU A C 1
ATOM 707 O O . GLU A 1 98 ? 11.887 3.577 7.065 1.00 63.88 98 GLU A O 1
ATOM 712 N N . SER A 1 99 ? 9.994 2.418 7.372 1.00 56.53 99 SER A N 1
ATOM 713 C CA . SER A 1 99 ? 9.190 3.567 7.789 1.00 56.53 99 SER A CA 1
ATOM 714 C C . SER A 1 99 ? 9.296 3.695 9.306 1.00 56.53 99 SER A C 1
ATOM 716 O O . SER A 1 99 ? 9.345 2.687 10.007 1.00 56.53 99 SER A O 1
ATOM 718 N N . GLY A 1 100 ? 9.386 4.926 9.820 1.00 54.88 100 GLY A N 1
ATOM 719 C CA . GLY A 1 100 ? 9.490 5.157 11.265 1.00 54.88 100 GLY A CA 1
ATOM 720 C C . GLY A 1 100 ? 8.319 4.529 12.026 1.00 54.88 100 GLY A C 1
ATOM 721 O O . GLY A 1 100 ? 7.303 4.203 11.404 1.00 54.88 100 GLY A O 1
ATOM 722 N N . PRO A 1 101 ? 8.430 4.359 13.359 1.00 50.88 101 PRO A N 1
ATOM 723 C CA . PRO A 1 101 ? 7.382 3.724 14.144 1.00 50.88 101 PRO A CA 1
ATOM 724 C C . PRO A 1 101 ? 6.052 4.411 13.848 1.00 50.88 101 PRO A C 1
ATOM 726 O O . PRO A 1 101 ? 5.902 5.619 14.050 1.00 50.88 101 PRO A O 1
ATOM 729 N N . THR A 1 102 ? 5.092 3.636 13.339 1.00 50.22 102 THR A N 1
ATOM 730 C CA . THR A 1 102 ? 3.710 4.076 13.187 1.00 50.22 102 THR A CA 1
ATOM 731 C C . THR A 1 102 ? 3.273 4.597 14.547 1.00 50.22 102 THR A C 1
ATOM 733 O O . THR A 1 102 ? 3.173 3.815 15.495 1.00 50.22 102 THR A O 1
ATOM 736 N N . GLN A 1 103 ? 3.063 5.911 14.674 1.00 44.59 103 GLN A N 1
ATOM 737 C CA . GLN A 1 103 ? 2.422 6.497 15.845 1.00 44.59 103 GLN A CA 1
ATOM 738 C C . GLN A 1 103 ? 0.976 6.008 15.865 1.00 44.59 103 GLN A C 1
ATOM 740 O O . GLN A 1 103 ? 0.043 6.714 15.490 1.00 44.59 103 GLN A O 1
ATOM 745 N N . ASN A 1 104 ? 0.790 4.770 16.307 1.00 43.78 104 ASN A N 1
ATOM 746 C CA . ASN A 1 104 ? -0.464 4.326 16.852 1.00 43.78 104 ASN A CA 1
ATOM 747 C C . ASN A 1 104 ? -0.597 5.143 18.140 1.00 43.78 104 ASN A C 1
ATOM 749 O O . ASN A 1 104 ? -0.032 4.785 19.175 1.00 43.78 104 ASN A O 1
ATOM 753 N N . LYS A 1 105 ? -1.225 6.326 18.057 1.00 42.81 105 LYS A N 1
ATOM 754 C CA . LYS A 1 105 ? -1.708 7.026 19.246 1.00 42.81 105 LYS A CA 1
ATOM 755 C C . LYS A 1 105 ? -2.774 6.112 19.823 1.00 42.81 105 LYS A C 1
ATOM 757 O O . LYS A 1 105 ? -3.946 6.237 19.500 1.00 42.81 105 LYS A O 1
ATOM 762 N N . GLY A 1 106 ? -2.326 5.141 20.613 1.00 40.75 106 GLY A N 1
ATOM 763 C CA . GLY A 1 106 ? -3.178 4.317 21.434 1.00 40.75 106 GLY A CA 1
ATOM 764 C C . GLY A 1 106 ? -3.931 5.257 22.351 1.00 40.75 106 GLY A C 1
ATOM 765 O O . GLY A 1 106 ? -3.430 5.654 23.400 1.00 40.75 106 GLY A O 1
ATOM 766 N N . SER A 1 107 ? -5.137 5.625 21.942 1.00 41.09 107 SER A N 1
ATOM 767 C CA . SER A 1 107 ? -6.172 6.071 22.848 1.00 41.09 107 SER A CA 1
ATOM 768 C C . SER A 1 107 ? -6.559 4.841 23.662 1.00 41.09 107 SER A C 1
ATOM 770 O O . SER A 1 107 ? -7.565 4.190 23.398 1.00 41.09 107 SER A O 1
ATOM 772 N N . THR A 1 108 ? -5.728 4.468 24.638 1.00 43.16 108 THR A N 1
ATOM 773 C CA . THR A 1 108 ? -6.116 3.529 25.689 1.00 43.16 108 THR A CA 1
ATOM 774 C C . THR A 1 108 ? -7.184 4.215 26.530 1.00 43.16 108 THR A C 1
ATOM 776 O O . THR A 1 108 ? -6.912 4.730 27.613 1.00 43.16 108 THR A O 1
ATOM 779 N N . LYS A 1 109 ? -8.418 4.266 26.026 1.00 40.03 109 LYS A N 1
ATOM 780 C CA . LYS A 1 109 ? -9.577 4.505 26.872 1.00 40.03 109 LYS A CA 1
ATOM 781 C C . LYS A 1 109 ? -9.901 3.159 27.509 1.00 40.03 109 LYS A C 1
ATOM 783 O O . LYS A 1 109 ? -10.626 2.346 26.944 1.00 40.03 109 LYS A O 1
ATOM 788 N N . ALA A 1 110 ? -9.248 2.895 28.639 1.00 42.97 110 ALA A N 1
ATOM 789 C CA . ALA A 1 110 ? -9.544 1.745 29.480 1.00 42.97 110 ALA A CA 1
ATOM 790 C C . ALA A 1 110 ? -11.056 1.711 29.788 1.00 42.97 110 ALA A C 1
ATOM 792 O O . ALA A 1 110 ? -11.638 2.773 30.041 1.00 42.97 110 ALA A O 1
ATOM 793 N N . PRO A 1 111 ? -11.709 0.536 29.764 1.00 48.94 111 PRO A N 1
ATOM 794 C CA . PRO A 1 111 ? -13.093 0.427 30.190 1.00 48.94 111 PRO A CA 1
ATOM 795 C C . PRO A 1 111 ? -13.182 0.773 31.678 1.00 48.94 111 PRO A C 1
ATOM 797 O O . PRO A 1 111 ? -12.532 0.164 32.525 1.00 48.94 111 PRO A O 1
ATOM 800 N N . THR A 1 112 ? -13.979 1.793 31.977 1.00 45.00 112 THR A N 1
ATOM 801 C CA . THR A 1 112 ? -14.380 2.175 33.328 1.00 45.00 112 THR A CA 1
ATOM 802 C C . THR A 1 112 ? -15.203 1.024 33.907 1.00 45.00 112 THR A C 1
ATOM 804 O O . THR A 1 112 ? -16.370 0.865 33.565 1.00 45.00 112 THR A O 1
ATOM 807 N N . GLN A 1 113 ? -14.586 0.181 34.735 1.00 45.31 113 GLN A N 1
ATOM 808 C CA . GLN A 1 113 ? -15.313 -0.758 35.586 1.00 45.31 113 GLN A CA 1
ATOM 809 C C . GLN A 1 113 ? -15.719 -0.043 36.876 1.00 45.31 113 GLN A C 1
ATOM 811 O O . GLN A 1 113 ? -14.873 0.411 37.644 1.00 45.31 113 GLN A O 1
ATOM 816 N N . SER A 1 114 ? -17.025 0.076 37.087 1.00 39.81 114 SER A N 1
ATOM 817 C CA . SER A 1 114 ? -17.703 0.328 38.366 1.00 39.81 114 SER A CA 1
ATOM 818 C C . SER A 1 114 ? -19.157 -0.137 38.196 1.00 39.81 114 SER A C 1
ATOM 820 O O . SER A 1 114 ? -19.643 -0.103 37.057 1.00 39.81 114 SER A O 1
ATOM 822 N N . PRO A 1 115 ? -19.881 -0.537 39.254 1.00 55.94 115 PRO A N 1
ATOM 823 C CA . PRO A 1 115 ? -19.572 -0.430 40.684 1.00 55.94 115 PRO A CA 1
ATOM 824 C C . PRO A 1 115 ? -19.129 -1.737 41.356 1.00 55.94 115 PRO A C 1
ATOM 826 O O . PRO A 1 115 ? -19.390 -2.827 40.800 1.00 55.94 115 PRO A O 1
#

Organism: Polarella glacialis (NCBI:txid89957)